Protein AF-A0A6J4X332-F1 (afdb_monomer_lite)

Structure (mmCIF, N/CA/C/O backbone):
data_AF-A0A6J4X332-F1
#
_entry.id   AF-A0A6J4X332-F1
#
loop_
_atom_site.group_PDB
_atom_site.id
_atom_site.type_symbol
_atom_site.label_atom_id
_atom_site.label_alt_id
_atom_site.label_comp_id
_atom_site.label_asym_id
_atom_site.label_entity_id
_atom_site.label_seq_id
_atom_site.pdbx_PDB_ins_code
_atom_site.Cartn_x
_atom_site.Cartn_y
_atom_site.Cartn_z
_atom_site.occupancy
_atom_site.B_iso_or_equiv
_atom_site.auth_seq_id
_atom_site.auth_comp_id
_atom_site.auth_asym_id
_atom_site.auth_atom_id
_atom_site.pdbx_PDB_model_num
ATOM 1 N N . MET A 1 1 ? -25.244 3.705 23.000 1.00 46.91 1 MET A N 1
ATOM 2 C CA . MET A 1 1 ? -24.294 4.833 23.134 1.00 46.91 1 MET A CA 1
ATOM 3 C C . MET A 1 1 ? -24.358 5.651 21.852 1.00 46.91 1 MET A C 1
ATOM 5 O O . MET A 1 1 ? -24.236 5.035 20.798 1.00 46.91 1 MET A O 1
ATOM 9 N N . PRO A 1 2 ? -24.622 6.968 21.886 1.00 54.41 2 PRO A N 1
ATOM 10 C CA . PRO A 1 2 ? -24.664 7.761 20.661 1.00 54.41 2 PRO A CA 1
ATOM 11 C C . PRO A 1 2 ? -23.242 7.963 20.121 1.00 54.41 2 PRO A C 1
ATOM 13 O O . PRO A 1 2 ? -22.343 8.371 20.853 1.00 54.41 2 PRO A O 1
ATOM 16 N N . ARG A 1 3 ? -23.037 7.644 18.840 1.00 73.94 3 ARG A N 1
ATOM 17 C CA . ARG A 1 3 ? -21.791 7.910 18.115 1.00 73.94 3 ARG A CA 1
ATOM 18 C C . ARG A 1 3 ? -21.949 9.262 17.427 1.00 73.94 3 ARG A C 1
ATOM 20 O O . ARG A 1 3 ? -22.873 9.428 16.638 1.00 73.94 3 ARG A O 1
ATOM 27 N N . TYR A 1 4 ? -21.088 10.226 17.740 1.00 79.62 4 TYR A N 1
ATOM 28 C CA . TYR A 1 4 ? -21.051 11.486 17.000 1.00 79.62 4 TYR A CA 1
ATOM 29 C C . TYR A 1 4 ? -20.628 11.204 15.555 1.00 79.62 4 TYR A C 1
ATOM 31 O O . TYR A 1 4 ? -19.626 10.527 15.321 1.00 79.62 4 TYR A O 1
ATOM 39 N N . ILE A 1 5 ? -21.415 11.693 14.596 1.00 76.25 5 ILE A N 1
ATOM 40 C CA . ILE A 1 5 ? -21.135 11.575 13.164 1.00 76.25 5 ILE A CA 1
ATOM 41 C C . ILE A 1 5 ? -20.799 12.975 12.659 1.00 76.25 5 ILE A C 1
ATOM 43 O O . ILE A 1 5 ? -21.636 13.874 12.709 1.00 76.25 5 ILE A O 1
ATOM 47 N N . PHE A 1 6 ? -19.566 13.160 12.196 1.00 77.88 6 PHE A N 1
ATOM 48 C CA . PHE A 1 6 ? -19.110 14.412 11.601 1.00 77.88 6 PHE A CA 1
ATOM 49 C C . PHE A 1 6 ? -19.404 14.394 10.092 1.00 77.88 6 PHE A C 1
ATOM 51 O O . PHE A 1 6 ? -19.134 13.403 9.410 1.00 77.88 6 PHE A O 1
ATOM 58 N N . GLY A 1 7 ? -20.022 15.464 9.583 1.00 82.38 7 GLY A N 1
ATOM 59 C CA . GLY A 1 7 ? -20.342 15.631 8.160 1.00 82.38 7 GLY A CA 1
ATOM 60 C C . GLY A 1 7 ? -19.122 16.004 7.304 1.00 82.38 7 GLY A C 1
ATOM 61 O O . GLY A 1 7 ? -18.040 16.243 7.830 1.00 82.38 7 GLY A O 1
ATOM 62 N N . GLY A 1 8 ? -19.306 16.071 5.978 1.00 84.56 8 GLY A N 1
ATOM 63 C CA . GLY A 1 8 ? -18.273 16.498 5.013 1.00 84.56 8 GLY A CA 1
ATOM 64 C C . GLY A 1 8 ? -18.240 15.692 3.707 1.00 84.56 8 GLY A C 1
ATOM 65 O O . GLY A 1 8 ? -17.714 16.158 2.703 1.00 84.56 8 GLY A O 1
ATOM 66 N N . THR A 1 9 ? -18.841 14.502 3.692 1.00 81.25 9 THR A N 1
ATOM 67 C CA . THR A 1 9 ? -18.965 13.623 2.517 1.00 81.25 9 THR A CA 1
ATOM 68 C C . THR A 1 9 ? -20.261 12.823 2.631 1.00 81.25 9 THR A C 1
ATOM 70 O O . THR A 1 9 ? -20.607 12.394 3.724 1.00 81.25 9 THR A O 1
ATOM 73 N N . ALA A 1 10 ? -20.977 12.623 1.519 1.00 85.69 10 ALA A N 1
ATOM 74 C CA . ALA A 1 10 ? -22.207 11.821 1.485 1.00 85.69 10 ALA A CA 1
ATOM 75 C C . ALA A 1 10 ? -21.946 10.302 1.442 1.00 85.69 10 ALA A C 1
ATOM 77 O O . ALA A 1 10 ? -22.861 9.511 1.659 1.00 85.69 10 ALA A O 1
ATOM 78 N N . ASN A 1 11 ? -20.707 9.895 1.155 1.00 85.69 11 ASN A N 1
ATOM 79 C CA . ASN A 1 11 ? -20.323 8.497 1.008 1.00 85.69 11 ASN A CA 1
ATOM 80 C C . ASN A 1 11 ? -19.609 8.010 2.275 1.00 85.69 11 ASN A C 1
ATOM 82 O O . ASN A 1 11 ? -18.668 8.651 2.754 1.00 85.69 11 ASN A O 1
ATOM 86 N N . TYR A 1 12 ? -20.042 6.859 2.790 1.00 83.06 12 TYR A N 1
ATOM 87 C CA . TYR A 1 12 ? -19.526 6.228 4.006 1.00 83.06 12 TYR A CA 1
ATOM 88 C C . TYR A 1 12 ? -19.326 4.723 3.781 1.00 83.06 12 TYR A C 1
ATOM 90 O O . TYR A 1 12 ? -19.966 4.133 2.914 1.00 83.06 12 TYR A O 1
ATOM 98 N N . GLY A 1 13 ? -18.456 4.087 4.572 1.00 85.12 13 GLY A N 1
ATOM 99 C CA . GLY A 1 13 ? -18.272 2.626 4.556 1.00 85.12 13 GLY A CA 1
ATOM 100 C C . GLY A 1 13 ? -17.445 2.069 3.389 1.00 85.12 13 GLY A C 1
ATOM 101 O O . GLY A 1 13 ? -17.444 0.864 3.163 1.00 85.12 13 GLY A O 1
ATOM 102 N N . GLN A 1 14 ? -16.741 2.921 2.644 1.00 87.62 14 GLN A N 1
ATOM 103 C CA . GLN A 1 14 ? -15.841 2.497 1.571 1.00 87.62 14 GLN A CA 1
ATOM 104 C C . GLN A 1 14 ? -14.590 1.786 2.107 1.00 87.62 14 GLN A C 1
ATOM 106 O O . GLN A 1 14 ? -14.002 2.201 3.105 1.00 87.62 14 GLN A O 1
ATOM 111 N N . VAL A 1 15 ? -14.179 0.722 1.417 1.00 90.94 15 VAL A N 1
ATOM 112 C CA . VAL A 1 15 ? -12.943 -0.022 1.702 1.00 90.94 15 VAL A CA 1
ATOM 113 C C . VAL A 1 15 ? -11.748 0.764 1.165 1.00 90.94 15 VAL A C 1
ATOM 115 O O . VAL A 1 15 ? -11.804 1.286 0.049 1.00 90.94 15 VAL A O 1
ATOM 118 N N . ALA A 1 16 ? -10.657 0.831 1.927 1.00 92.50 16 ALA A N 1
ATOM 119 C CA . ALA A 1 16 ? -9.433 1.484 1.476 1.00 92.50 16 ALA A CA 1
ATOM 120 C C . ALA A 1 16 ? -8.730 0.645 0.393 1.00 92.50 16 ALA A C 1
ATOM 122 O O . ALA A 1 16 ? -8.486 -0.550 0.567 1.00 92.50 16 ALA A O 1
ATOM 123 N N . GLY A 1 17 ? -8.414 1.269 -0.742 1.00 95.62 17 GLY A N 1
ATOM 124 C CA . GLY A 1 17 ? -7.695 0.631 -1.845 1.00 95.62 17 GLY A CA 1
ATOM 125 C C . GLY A 1 17 ? -6.190 0.883 -1.768 1.00 95.62 17 GLY A C 1
ATOM 126 O O . GLY A 1 17 ? -5.773 2.023 -1.574 1.00 95.62 17 GLY A O 1
ATOM 127 N N . ILE A 1 18 ? -5.384 -0.159 -1.973 1.00 95.56 18 ILE A N 1
ATOM 128 C CA . ILE A 1 18 ? -3.920 -0.082 -2.038 1.00 95.56 18 ILE A CA 1
ATOM 129 C C . ILE A 1 18 ? -3.466 -0.551 -3.421 1.00 95.56 18 ILE A C 1
ATOM 131 O O . ILE A 1 18 ? -3.756 -1.674 -3.844 1.00 95.56 18 ILE A O 1
ATOM 135 N N . LEU A 1 19 ? -2.751 0.321 -4.131 1.00 95.00 19 LEU A N 1
ATOM 136 C CA . LEU A 1 19 ? -2.133 -0.003 -5.412 1.00 95.00 19 LEU A CA 1
ATOM 137 C C . LEU A 1 19 ? -0.725 -0.539 -5.168 1.00 95.00 19 LEU A C 1
ATOM 139 O O . LEU A 1 19 ? 0.136 0.170 -4.650 1.00 95.00 19 LEU A O 1
ATOM 143 N N . MET A 1 20 ? -0.512 -1.796 -5.542 1.00 93.62 20 MET A N 1
ATOM 144 C CA . MET A 1 20 ? 0.757 -2.496 -5.390 1.00 93.62 20 MET A CA 1
ATOM 145 C C . MET A 1 20 ? 1.441 -2.630 -6.739 1.00 93.62 20 MET A C 1
ATOM 147 O O . MET A 1 20 ? 0.793 -2.826 -7.766 1.00 93.62 20 MET A O 1
ATOM 151 N N . LEU A 1 21 ? 2.763 -2.568 -6.729 1.00 92.00 21 LEU A N 1
ATOM 152 C CA . LEU A 1 21 ? 3.547 -2.954 -7.887 1.00 92.00 21 LEU A CA 1
ATOM 153 C C . LEU A 1 21 ? 3.645 -4.475 -7.964 1.00 92.00 21 LEU A C 1
ATOM 155 O O . LEU A 1 21 ? 3.689 -5.159 -6.939 1.00 92.00 21 LEU A O 1
ATOM 159 N N . ASP A 1 22 ? 3.707 -4.970 -9.192 1.00 89.62 22 ASP A N 1
ATOM 160 C CA . ASP A 1 22 ? 4.221 -6.292 -9.534 1.00 89.62 22 ASP A CA 1
ATOM 161 C C . ASP A 1 22 ? 5.530 -6.561 -8.761 1.00 89.62 22 ASP A C 1
ATOM 163 O O . ASP A 1 22 ? 6.538 -5.875 -8.933 1.00 89.62 22 ASP A O 1
ATOM 167 N N . SER A 1 23 ? 5.488 -7.489 -7.807 1.00 85.62 23 SER A N 1
ATOM 168 C CA . SER A 1 23 ? 6.652 -7.890 -7.022 1.00 85.62 23 SER A CA 1
ATOM 169 C C . SER A 1 23 ? 6.400 -9.249 -6.383 1.00 85.62 23 SER A C 1
ATOM 171 O O . SER A 1 23 ? 5.308 -9.517 -5.887 1.00 85.62 23 SER A O 1
ATOM 173 N N . THR A 1 24 ? 7.430 -10.091 -6.344 1.00 88.12 24 THR A N 1
ATOM 174 C CA . THR A 1 24 ? 7.398 -11.411 -5.692 1.00 88.12 24 THR A CA 1
ATOM 175 C C . THR A 1 24 ? 7.949 -11.391 -4.265 1.00 88.12 24 THR A C 1
ATOM 177 O O . THR A 1 24 ? 8.021 -12.433 -3.615 1.00 88.12 24 THR A O 1
ATOM 180 N N . ILE A 1 25 ? 8.355 -10.220 -3.763 1.00 89.56 25 ILE A N 1
ATOM 181 C CA . ILE A 1 25 ? 8.945 -10.081 -2.428 1.00 89.56 25 ILE A CA 1
ATOM 182 C C . ILE A 1 25 ? 7.861 -10.350 -1.371 1.00 89.56 25 ILE A C 1
ATOM 184 O O . ILE A 1 25 ? 6.817 -9.688 -1.409 1.00 89.56 25 ILE A O 1
ATOM 188 N N . PRO A 1 26 ? 8.089 -11.280 -0.420 1.00 91.75 26 PRO A N 1
ATOM 189 C CA . PRO A 1 26 ? 7.127 -11.561 0.639 1.00 91.75 26 PRO A CA 1
ATOM 190 C C . PRO A 1 26 ? 6.912 -10.327 1.523 1.00 91.75 26 PRO A C 1
ATOM 192 O O . PRO A 1 26 ? 7.855 -9.605 1.846 1.00 91.75 26 PRO A O 1
ATOM 195 N N . ARG A 1 27 ? 5.657 -10.091 1.921 1.00 93.38 27 ARG A N 1
ATOM 196 C CA . ARG A 1 27 ? 5.239 -8.924 2.711 1.00 93.38 27 ARG A CA 1
ATOM 197 C C . ARG A 1 27 ? 4.895 -9.361 4.129 1.00 93.38 27 ARG A C 1
ATOM 199 O O . ARG A 1 27 ? 3.903 -10.058 4.337 1.00 93.38 27 ARG A O 1
ATOM 206 N N . LEU A 1 28 ? 5.752 -9.000 5.080 1.00 94.94 28 LEU A N 1
ATOM 207 C CA . LEU A 1 28 ? 5.573 -9.282 6.507 1.00 94.94 28 LEU A CA 1
ATOM 208 C C . LEU A 1 28 ? 4.508 -8.349 7.117 1.00 94.94 28 LEU A C 1
ATOM 210 O O . LEU A 1 28 ? 4.302 -7.254 6.588 1.00 94.94 28 LEU A O 1
ATOM 214 N N . PRO A 1 29 ? 3.875 -8.726 8.243 1.00 95.88 29 PRO A N 1
ATOM 215 C CA . PRO A 1 29 ? 3.044 -7.802 9.012 1.00 95.88 29 PRO A CA 1
ATOM 216 C C . PRO A 1 29 ? 3.807 -6.507 9.341 1.00 95.88 29 PRO A C 1
ATOM 218 O O . PRO A 1 29 ? 4.952 -6.555 9.794 1.00 95.88 29 PRO A O 1
ATOM 221 N N . GLY A 1 30 ? 3.190 -5.354 9.072 1.00 94.88 30 GLY A N 1
ATOM 222 C CA . GLY A 1 30 ? 3.823 -4.028 9.111 1.00 94.88 30 GLY A CA 1
ATOM 223 C C . GLY A 1 30 ? 4.153 -3.453 7.725 1.00 94.88 30 GLY A C 1
ATOM 224 O O . GLY A 1 30 ? 4.300 -2.239 7.591 1.00 94.88 30 GLY A O 1
ATOM 225 N N . ASP A 1 31 ? 4.224 -4.288 6.681 1.00 95.25 31 ASP A N 1
ATOM 226 C CA . ASP A 1 31 ? 4.326 -3.835 5.288 1.00 95.25 31 ASP A CA 1
ATOM 227 C C . ASP A 1 31 ? 2.936 -3.406 4.759 1.00 95.25 31 ASP A C 1
ATOM 229 O O . ASP A 1 31 ? 1.940 -4.091 5.021 1.00 95.25 31 ASP A O 1
ATOM 233 N N . PRO A 1 32 ? 2.826 -2.309 3.984 1.00 93.44 32 PRO A N 1
ATOM 234 C CA . PRO A 1 32 ? 1.550 -1.866 3.408 1.00 93.44 32 PRO A CA 1
ATOM 235 C C . PRO A 1 32 ? 0.874 -2.890 2.480 1.00 93.44 32 PRO A C 1
ATOM 237 O O . PRO A 1 32 ? -0.343 -2.875 2.309 1.00 93.44 32 PRO A O 1
ATOM 240 N N . GLY A 1 33 ? 1.646 -3.791 1.876 1.00 94.19 33 GLY A N 1
ATOM 241 C CA . GLY A 1 33 ? 1.174 -4.908 1.063 1.00 94.19 33 GLY A CA 1
ATOM 242 C C . GLY A 1 33 ? 0.625 -6.091 1.859 1.00 94.19 33 GLY A C 1
ATOM 243 O O . GLY A 1 33 ? 0.223 -7.080 1.248 1.00 94.19 33 GLY A O 1
ATOM 244 N N . HIS A 1 34 ? 0.614 -6.016 3.191 1.00 95.88 34 HIS A N 1
ATOM 245 C CA . HIS A 1 34 ? 0.102 -7.051 4.080 1.00 95.88 34 HIS A CA 1
ATOM 246 C C . HIS A 1 34 ? -1.194 -6.583 4.765 1.00 95.88 34 HIS A C 1
ATOM 248 O O . HIS A 1 34 ? -1.221 -5.531 5.398 1.00 95.88 34 HIS A O 1
ATOM 254 N N . ALA A 1 35 ? -2.283 -7.351 4.639 1.00 95.50 35 ALA A N 1
ATOM 255 C CA . ALA A 1 35 ? -3.619 -6.900 5.055 1.00 95.50 35 ALA A CA 1
ATOM 256 C C . ALA A 1 35 ? -3.747 -6.713 6.571 1.00 95.50 35 ALA A C 1
ATOM 258 O O . ALA A 1 35 ? -4.387 -5.766 7.019 1.00 95.50 35 ALA A O 1
ATOM 259 N N . GLU A 1 36 ? -3.097 -7.579 7.353 1.00 95.69 36 GLU A N 1
ATOM 260 C CA . GLU A 1 36 ? -3.104 -7.528 8.823 1.00 95.69 36 GLU A CA 1
ATOM 261 C C . GLU A 1 36 ? -2.344 -6.318 9.392 1.00 95.69 36 GLU A C 1
ATOM 263 O O . GLU A 1 36 ? -2.379 -6.077 10.594 1.00 95.69 36 GLU A O 1
ATOM 268 N N . THR A 1 37 ? -1.676 -5.529 8.543 1.00 96.81 37 THR A N 1
ATOM 269 C CA . THR A 1 37 ? -1.052 -4.261 8.945 1.00 96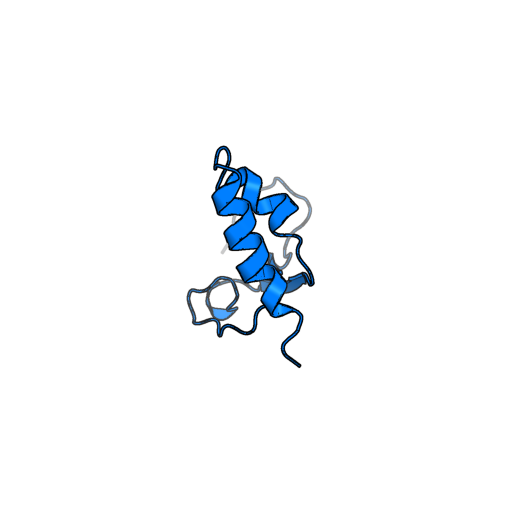.81 37 THR A CA 1
ATOM 270 C C . THR A 1 37 ? -2.093 -3.211 9.353 1.00 96.81 37 THR A C 1
ATOM 272 O O . THR A 1 37 ? -1.767 -2.298 10.110 1.00 96.81 37 THR A O 1
ATOM 275 N N . PHE A 1 38 ? -3.335 -3.316 8.870 1.00 95.44 38 PHE A N 1
ATOM 276 C CA . PHE A 1 38 ? -4.385 -2.323 9.098 1.00 95.44 38 PHE A CA 1
ATOM 277 C C . PHE A 1 38 ? -5.472 -2.863 10.032 1.00 95.44 38 PHE A C 1
ATOM 279 O O . PHE A 1 38 ? -5.884 -4.016 9.936 1.00 95.44 38 PHE A O 1
ATOM 286 N N . ASP A 1 39 ? -5.995 -1.999 10.900 1.00 95.75 39 ASP A N 1
ATOM 287 C CA . ASP A 1 39 ? -7.132 -2.281 11.788 1.00 95.75 39 ASP A CA 1
ATOM 288 C C . ASP A 1 39 ? -8.499 -2.125 11.088 1.00 95.75 39 ASP A C 1
ATOM 290 O O . ASP A 1 39 ? -9.557 -2.259 11.708 1.00 95.75 39 ASP A O 1
ATOM 294 N N . PHE A 1 40 ? -8.488 -1.869 9.778 1.00 93.81 40 PHE A N 1
ATOM 295 C CA . PHE A 1 40 ? -9.655 -1.731 8.913 1.00 93.81 40 PHE A CA 1
ATOM 296 C C . PHE A 1 40 ? -9.479 -2.542 7.618 1.00 93.81 40 PHE A C 1
ATOM 29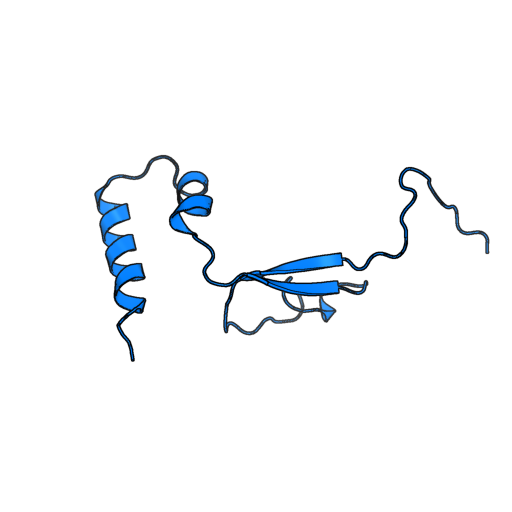8 O O . PHE A 1 40 ? -8.354 -2.819 7.201 1.00 93.81 40 PHE A O 1
ATOM 305 N N . PRO A 1 41 ? -10.578 -2.920 6.936 1.00 94.50 41 PRO A N 1
ATOM 306 C CA . PRO A 1 41 ? -10.488 -3.685 5.699 1.00 94.50 41 PRO A CA 1
ATOM 307 C C . PRO A 1 41 ? -9.810 -2.884 4.581 1.00 94.50 41 PRO A C 1
ATOM 309 O O . PRO A 1 41 ? -10.155 -1.728 4.317 1.00 94.50 41 PRO A O 1
ATOM 312 N N . VAL A 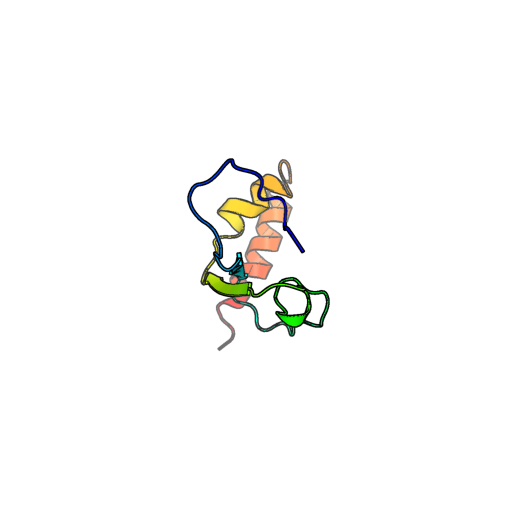1 42 ? -8.904 -3.553 3.868 1.00 96.62 42 VAL A N 1
ATOM 313 C CA . VAL A 1 42 ? -8.206 -3.032 2.688 1.00 96.62 42 VAL A CA 1
ATOM 314 C C . VAL A 1 42 ? -8.399 -3.948 1.483 1.00 96.62 42 VAL A C 1
ATOM 316 O O . VAL A 1 42 ? -8.667 -5.143 1.623 1.00 96.62 42 VAL A O 1
ATOM 319 N N . ARG A 1 43 ? -8.256 -3.396 0.276 1.00 96.06 43 ARG A N 1
ATOM 320 C CA . ARG A 1 43 ? -8.269 -4.156 -0.979 1.00 96.06 43 ARG A CA 1
ATOM 321 C C . ARG A 1 43 ? -7.063 -3.800 -1.834 1.00 96.06 43 ARG A C 1
ATOM 323 O O . ARG A 1 43 ? -6.769 -2.627 -2.034 1.00 96.06 43 ARG A O 1
ATOM 330 N N . TYR A 1 44 ? -6.427 -4.817 -2.402 1.00 94.94 44 TYR A N 1
ATOM 331 C CA . TYR A 1 44 ? -5.269 -4.649 -3.272 1.00 94.94 44 TYR A CA 1
ATOM 332 C C . TYR A 1 44 ? -5.653 -4.667 -4.746 1.00 94.94 44 TYR A C 1
ATOM 334 O O . TYR A 1 44 ? -6.504 -5.452 -5.174 1.00 94.94 44 TYR A O 1
ATOM 342 N N . ALA A 1 45 ? -4.971 -3.839 -5.528 1.00 95.38 45 ALA A N 1
ATOM 343 C CA . ALA A 1 45 ? -4.909 -3.965 -6.975 1.00 95.38 45 ALA A CA 1
ATOM 344 C C . ALA A 1 45 ? -3.450 -3.852 -7.425 1.00 95.38 45 ALA A C 1
ATOM 346 O O . ALA A 1 45 ? -2.693 -3.040 -6.898 1.00 95.38 45 ALA A O 1
ATOM 347 N N . VAL A 1 46 ? -3.057 -4.693 -8.381 1.00 94.06 46 VAL A N 1
ATOM 348 C CA . VAL A 1 46 ? -1.678 -4.755 -8.873 1.00 94.06 46 VAL A CA 1
ATOM 349 C C . VAL A 1 46 ? -1.560 -3.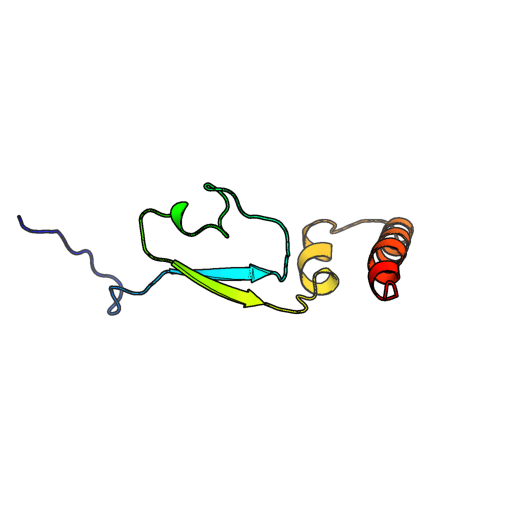963 -10.167 1.00 94.06 46 VAL A C 1
ATOM 35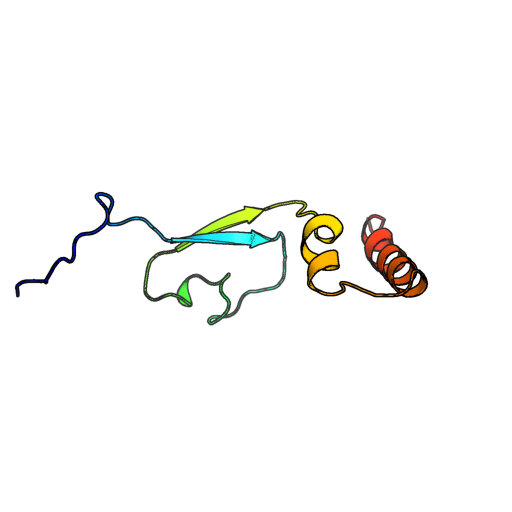1 O O . VAL A 1 46 ? -2.283 -4.231 -11.130 1.00 94.06 46 VAL A O 1
ATOM 354 N N . ILE A 1 47 ? -0.625 -3.018 -10.192 1.00 93.38 47 ILE A N 1
ATOM 355 C CA . ILE A 1 47 ? -0.18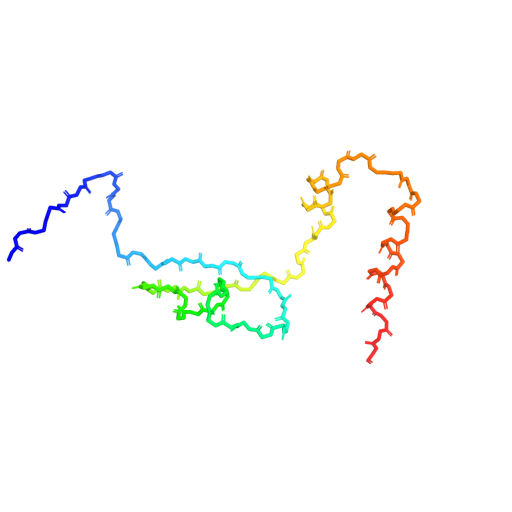4 -2.345 -11.409 1.00 93.38 47 ILE A CA 1
ATOM 356 C C . ILE A 1 47 ? 0.977 -3.148 -11.983 1.00 93.38 47 ILE A C 1
ATOM 358 O O . ILE A 1 47 ? 2.021 -3.306 -11.347 1.00 93.38 47 ILE A O 1
ATOM 362 N N . ARG A 1 48 ? 0.772 -3.649 -13.199 1.00 89.69 48 ARG A N 1
ATOM 363 C CA . ARG A 1 48 ? 1.810 -4.300 -13.996 1.00 89.69 48 ARG A CA 1
ATOM 364 C C . ARG A 1 48 ? 2.553 -3.254 -14.818 1.00 89.69 48 ARG A C 1
ATOM 366 O O . ARG A 1 48 ? 1.969 -2.226 -15.160 1.00 89.69 48 ARG A O 1
ATOM 373 N N . ASP A 1 49 ? 3.823 -3.527 -15.100 1.00 88.12 49 ASP A N 1
ATOM 374 C CA . ASP A 1 49 ? 4.655 -2.738 -16.018 1.00 88.12 49 ASP A CA 1
ATOM 375 C C . ASP A 1 49 ? 4.705 -1.237 -15.681 1.00 88.12 49 ASP A C 1
ATOM 377 O O . ASP A 1 49 ? 4.630 -0.370 -16.553 1.00 88.12 49 ASP A O 1
ATOM 381 N N . PHE A 1 50 ? 4.798 -0.908 -14.389 1.00 86.75 50 PHE A N 1
ATOM 382 C CA . PHE A 1 50 ? 4.853 0.485 -13.960 1.00 86.75 50 PHE A CA 1
ATOM 383 C C . PHE A 1 50 ? 6.129 1.167 -14.502 1.00 86.75 50 PHE A C 1
ATOM 385 O O . PHE A 1 50 ? 7.231 0.703 -14.201 1.00 86.75 50 PHE A O 1
ATOM 392 N N . PRO A 1 51 ? 6.020 2.276 -15.265 1.00 82.94 51 PRO A N 1
ATOM 393 C CA . PRO A 1 51 ? 7.162 2.896 -15.937 1.00 82.94 51 PRO A CA 1
ATOM 394 C C . PRO A 1 51 ? 7.975 3.754 -14.957 1.00 82.94 51 PRO A C 1
ATOM 396 O O . PRO A 1 51 ? 7.839 4.983 -14.896 1.00 82.94 51 PRO A O 1
ATOM 399 N N . PHE A 1 52 ? 8.815 3.092 -14.164 1.00 79.62 52 PHE A N 1
ATOM 400 C CA . PHE A 1 52 ? 9.629 3.698 -13.110 1.00 79.62 52 PHE A CA 1
ATOM 401 C C . PHE A 1 52 ? 10.515 4.844 -13.603 1.00 79.62 52 PHE A C 1
ATOM 403 O O . PHE A 1 52 ? 10.633 5.867 -12.923 1.00 79.62 52 PHE A O 1
ATOM 410 N N . GLU A 1 53 ? 11.100 4.714 -14.789 1.00 73.81 53 GLU A N 1
ATOM 411 C CA . GLU A 1 53 ? 11.980 5.715 -15.394 1.00 73.81 53 GLU A CA 1
ATOM 412 C C . GLU A 1 53 ? 11.240 7.029 -15.644 1.00 73.81 53 GLU A C 1
ATOM 414 O O . GLU A 1 53 ? 11.822 8.108 -15.543 1.00 73.81 53 GLU A O 1
ATOM 419 N N . ARG A 1 54 ? 9.941 6.946 -15.951 1.00 79.00 54 ARG A N 1
ATOM 420 C CA . ARG A 1 54 ? 9.120 8.116 -16.258 1.00 79.00 54 ARG A CA 1
ATOM 421 C C . ARG A 1 54 ? 8.681 8.864 -15.002 1.00 79.00 54 ARG A C 1
ATOM 423 O O . ARG A 1 54 ? 8.579 10.086 -15.049 1.00 79.00 54 ARG A O 1
ATOM 430 N N . PHE A 1 55 ? 8.404 8.150 -13.910 1.00 78.25 55 PHE A N 1
ATOM 431 C CA . PHE A 1 55 ? 7.806 8.743 -12.707 1.00 78.25 55 PHE A CA 1
ATOM 432 C C . PHE A 1 55 ? 8.781 8.917 -11.537 1.00 78.25 55 PHE A C 1
ATOM 434 O O . PHE A 1 55 ? 8.758 9.962 -10.895 1.00 78.25 55 PHE A O 1
ATOM 441 N N . TYR A 1 56 ? 9.644 7.941 -11.246 1.00 72.81 56 TYR A N 1
ATOM 442 C CA . TYR A 1 56 ? 10.491 7.968 -10.043 1.00 72.81 56 TYR A CA 1
ATOM 443 C C . TYR A 1 56 ? 11.855 8.605 -10.270 1.00 72.81 56 TYR A C 1
ATOM 445 O O . TYR A 1 56 ? 12.333 9.350 -9.417 1.00 72.81 56 TYR A O 1
ATOM 453 N N . PHE A 1 57 ? 12.495 8.321 -11.402 1.00 71.06 57 PHE A N 1
ATOM 454 C CA . PHE A 1 57 ? 13.865 8.775 -11.650 1.00 71.06 57 PHE A CA 1
ATOM 455 C C . PHE A 1 57 ? 14.019 10.306 -11.625 1.00 71.06 57 PHE A C 1
ATOM 457 O O . PHE A 1 57 ? 14.943 10.780 -10.963 1.00 71.06 57 PHE A O 1
ATOM 464 N N . PRO A 1 58 ? 13.113 11.099 -12.232 1.00 70.88 58 PRO A N 1
ATOM 465 C CA . PRO A 1 58 ? 13.202 12.558 -12.163 1.00 70.88 58 PRO A CA 1
ATOM 466 C C . PRO A 1 58 ? 13.019 13.113 -10.744 1.00 70.88 58 PRO A C 1
ATOM 468 O O . PRO A 1 58 ? 13.611 14.135 -10.409 1.00 70.88 58 PRO A O 1
ATOM 471 N N . LEU A 1 59 ? 12.212 12.443 -9.910 1.00 72.56 59 LEU A N 1
ATOM 472 C CA . LEU A 1 59 ? 11.927 12.864 -8.535 1.00 72.56 59 LEU A CA 1
ATOM 473 C C . LEU A 1 59 ? 13.064 12.512 -7.569 1.00 72.56 59 LEU A C 1
ATOM 475 O O . LEU A 1 59 ? 13.425 13.326 -6.723 1.00 72.56 59 LEU A O 1
ATOM 479 N N . LEU A 1 60 ? 13.624 11.307 -7.682 1.00 70.31 60 LEU A N 1
ATOM 480 C CA . LEU A 1 60 ? 14.672 10.824 -6.779 1.00 70.31 60 LEU A CA 1
ATOM 481 C C . LEU A 1 60 ? 16.063 11.343 -7.159 1.00 70.31 60 LEU A C 1
ATOM 483 O O . LEU A 1 60 ? 16.919 11.518 -6.293 1.00 70.31 60 LEU A O 1
ATOM 487 N N . PHE A 1 61 ? 16.293 11.604 -8.446 1.00 69.38 61 PHE A N 1
ATOM 488 C CA . PHE A 1 61 ? 17.615 11.920 -8.981 1.00 69.38 61 PHE A CA 1
ATOM 489 C C . PHE A 1 61 ? 17.574 13.116 -9.947 1.00 69.38 61 PHE A C 1
ATOM 491 O O . PHE A 1 61 ? 17.999 12.994 -11.096 1.00 69.38 61 PHE A O 1
ATOM 498 N N . PRO A 1 62 ? 17.135 14.305 -9.496 1.00 63.47 62 PRO A N 1
ATOM 499 C CA . PRO A 1 62 ? 16.838 15.438 -10.377 1.00 63.47 62 PRO A CA 1
ATOM 500 C C . PRO A 1 62 ? 18.042 16.033 -11.138 1.00 63.47 62 PRO A C 1
ATOM 502 O O . PRO A 1 62 ? 17.842 16.933 -11.951 1.00 63.47 62 PRO A O 1
ATOM 505 N N . ARG A 1 63 ? 19.295 15.597 -10.893 1.00 70.12 63 ARG A N 1
ATOM 506 C CA . ARG A 1 63 ? 20.496 16.266 -11.446 1.00 70.12 63 ARG A CA 1
ATOM 507 C C . ARG A 1 63 ? 21.725 15.389 -11.760 1.00 70.12 63 ARG A C 1
ATOM 509 O O . ARG A 1 63 ? 22.838 15.908 -11.742 1.00 70.12 63 ARG A O 1
ATOM 516 N N . TRP A 1 64 ? 21.586 14.086 -11.999 1.00 63.97 64 TRP A N 1
ATOM 517 C CA . TRP A 1 64 ? 22.760 13.198 -12.127 1.00 63.97 64 TRP A CA 1
ATOM 518 C C . TRP A 1 64 ? 23.350 13.126 -13.546 1.00 63.97 64 TRP A C 1
ATOM 520 O O . TRP A 1 64 ? 22.640 13.284 -14.537 1.00 63.97 64 TRP A O 1
ATOM 530 N N . GLU A 1 65 ? 24.667 12.894 -13.621 1.00 61.91 65 GLU A N 1
ATOM 531 C CA . GLU A 1 65 ? 25.459 12.860 -14.858 1.00 61.91 65 GLU A CA 1
ATOM 532 C C . GLU A 1 65 ? 25.078 11.695 -15.802 1.00 61.91 65 GLU A C 1
ATOM 534 O O . GLU A 1 65 ? 24.745 10.601 -15.330 1.00 61.91 65 GLU A O 1
ATOM 539 N N . PRO A 1 66 ? 25.228 11.866 -17.134 1.00 66.56 66 PRO A N 1
ATOM 540 C CA . PRO A 1 66 ? 24.895 10.855 -18.149 1.00 66.56 66 PRO A CA 1
ATOM 541 C C . PRO A 1 66 ? 25.511 9.463 -17.919 1.00 66.56 66 PRO A C 1
ATOM 543 O O . PRO A 1 66 ? 24.938 8.452 -18.330 1.00 66.56 66 PRO A O 1
ATOM 546 N N . ALA A 1 67 ? 26.657 9.388 -17.237 1.00 65.94 67 ALA A N 1
ATOM 547 C CA . ALA A 1 67 ? 27.349 8.136 -16.943 1.00 65.94 67 ALA A CA 1
ATOM 548 C C . ALA A 1 67 ? 26.552 7.208 -16.003 1.00 65.94 67 ALA A C 1
ATOM 550 O O . ALA A 1 67 ? 26.524 5.995 -16.214 1.00 65.94 67 ALA A O 1
ATOM 551 N N . VAL A 1 68 ? 25.845 7.762 -15.010 1.00 68.44 68 VAL A N 1
ATOM 552 C CA . VAL A 1 68 ? 25.069 6.970 -14.035 1.00 68.44 68 VAL A CA 1
ATOM 553 C C . VAL A 1 68 ? 23.799 6.408 -14.676 1.00 68.44 68 VAL A C 1
ATOM 555 O O . VAL A 1 68 ? 23.449 5.249 -14.454 1.00 68.44 68 VAL A O 1
ATOM 558 N N . ILE A 1 69 ? 23.148 7.193 -15.541 1.00 68.75 69 ILE A N 1
ATOM 559 C CA . ILE A 1 69 ? 21.963 6.759 -16.297 1.00 68.75 69 ILE A CA 1
ATOM 560 C C . ILE A 1 69 ? 22.308 5.572 -17.207 1.00 68.75 69 ILE A C 1
ATOM 562 O O . ILE A 1 69 ? 21.540 4.614 -17.278 1.00 68.75 69 ILE A O 1
ATOM 566 N N . ASN A 1 70 ? 23.476 5.592 -17.859 1.00 67.44 70 ASN A N 1
ATOM 567 C CA . ASN A 1 70 ? 23.919 4.488 -18.715 1.00 67.44 70 ASN A CA 1
ATOM 568 C C . ASN A 1 70 ? 24.193 3.200 -17.929 1.00 67.44 70 ASN A C 1
ATOM 570 O O . ASN A 1 70 ? 23.787 2.128 -18.375 1.00 67.44 70 ASN A O 1
ATOM 574 N N . ILE A 1 71 ? 24.813 3.289 -16.748 1.00 69.00 71 ILE A N 1
ATOM 575 C CA . ILE A 1 71 ? 25.057 2.117 -15.892 1.00 69.00 71 ILE A CA 1
ATOM 576 C C . ILE A 1 71 ? 23.732 1.508 -15.421 1.00 69.00 71 ILE A C 1
ATOM 578 O O . ILE A 1 71 ? 23.540 0.298 -15.527 1.00 69.00 71 ILE A O 1
ATOM 582 N N . LEU A 1 72 ? 22.784 2.333 -14.964 1.00 66.38 72 LEU A N 1
ATOM 583 C CA . LEU A 1 72 ? 21.472 1.846 -14.533 1.00 66.38 72 LEU A CA 1
ATOM 584 C C . LEU A 1 72 ? 20.679 1.256 -15.703 1.00 66.38 72 LEU A C 1
ATOM 586 O O . LEU A 1 72 ? 20.089 0.191 -15.547 1.00 66.38 72 LEU A O 1
ATOM 590 N N . ARG A 1 73 ? 20.728 1.865 -16.895 1.00 64.94 73 ARG A N 1
ATOM 591 C CA . ARG A 1 73 ? 20.113 1.286 -18.096 1.00 64.94 73 ARG A CA 1
ATOM 592 C C . ARG A 1 73 ? 20.685 -0.098 -18.392 1.00 64.94 73 ARG A C 1
ATOM 594 O O . ARG A 1 73 ? 19.902 -0.994 -18.663 1.00 64.94 73 ARG A O 1
ATOM 601 N N . ILE A 1 74 ? 21.999 -0.304 -18.296 1.00 65.94 74 ILE A N 1
ATOM 602 C CA . ILE A 1 74 ? 22.609 -1.631 -18.490 1.00 65.94 74 ILE A CA 1
ATOM 603 C C . ILE A 1 74 ? 22.089 -2.626 -17.442 1.00 65.94 74 ILE A C 1
ATOM 605 O O . ILE A 1 74 ? 21.660 -3.720 -17.801 1.00 65.94 74 ILE A O 1
ATOM 609 N N . ILE A 1 75 ? 22.062 -2.236 -16.165 1.00 65.31 75 ILE A N 1
ATOM 610 C CA . ILE A 1 75 ? 21.612 -3.105 -15.064 1.00 65.31 75 ILE A CA 1
ATOM 611 C C . ILE A 1 75 ? 20.131 -3.493 -15.214 1.00 65.31 75 ILE A C 1
ATOM 613 O O . ILE A 1 75 ? 19.781 -4.656 -15.019 1.00 65.31 75 ILE A O 1
ATOM 617 N N . PHE A 1 76 ? 19.264 -2.547 -15.583 1.00 59.03 76 PHE A N 1
ATOM 618 C CA . PHE A 1 76 ? 17.827 -2.795 -15.735 1.00 59.03 76 PHE A CA 1
ATOM 619 C C . PHE A 1 76 ? 17.452 -3.417 -17.095 1.00 59.03 76 PHE A C 1
ATOM 621 O O . PHE A 1 76 ? 16.484 -4.168 -17.155 1.00 59.03 76 PHE A O 1
ATOM 628 N N . THR A 1 77 ? 18.233 -3.196 -18.163 1.00 59.81 77 THR A N 1
ATOM 629 C CA . THR A 1 77 ? 17.992 -3.787 -19.502 1.00 59.81 77 THR A CA 1
ATOM 630 C C . THR A 1 77 ? 18.383 -5.266 -19.555 1.00 59.81 77 THR A C 1
ATOM 632 O O . THR A 1 77 ? 17.689 -6.057 -20.186 1.00 59.81 77 THR A O 1
ATOM 635 N N . GLN A 1 78 ? 19.430 -5.684 -18.833 1.00 55.81 78 GLN A N 1
ATOM 636 C CA . GLN A 1 78 ? 19.863 -7.092 -18.810 1.00 55.81 78 GLN A CA 1
ATOM 637 C C . GLN A 1 78 ? 18.867 -8.042 -18.119 1.00 55.81 78 GLN A C 1
ATOM 639 O O . GLN A 1 78 ? 19.020 -9.259 -18.189 1.00 55.81 78 GLN A O 1
ATOM 644 N N . LYS A 1 79 ? 17.823 -7.521 -17.460 1.00 52.56 79 LYS A N 1
ATOM 645 C CA . LYS A 1 79 ? 16.806 -8.342 -16.788 1.00 52.56 79 LYS A CA 1
ATOM 646 C C . LYS A 1 79 ? 15.710 -8.873 -17.729 1.00 52.56 79 LYS A C 1
ATOM 648 O O . LYS A 1 79 ? 14.872 -9.644 -17.275 1.00 52.56 79 LYS A O 1
ATOM 653 N N . GLY A 1 80 ? 15.727 -8.493 -19.014 1.00 49.81 80 GLY A N 1
ATOM 654 C CA . GLY A 1 80 ? 14.782 -8.958 -20.041 1.00 49.81 80 GLY A CA 1
ATOM 655 C C . GLY A 1 80 ? 15.220 -10.186 -20.855 1.00 49.81 80 GLY A C 1
ATOM 656 O O . GLY A 1 80 ? 14.423 -10.681 -21.645 1.00 49.81 80 GLY A O 1
ATOM 657 N N . GLU A 1 81 ? 16.446 -10.695 -20.675 1.00 44.41 81 GLU A N 1
ATOM 658 C CA . GLU A 1 81 ? 16.977 -11.844 -21.444 1.00 44.41 81 GLU A CA 1
ATOM 659 C C . GLU A 1 81 ? 17.332 -13.078 -20.594 1.00 44.41 81 GLU A C 1
ATOM 661 O O . GLU A 1 81 ? 17.953 -14.022 -21.081 1.00 44.41 81 GLU A O 1
ATOM 666 N N . ALA A 1 82 ? 16.909 -13.131 -19.330 1.00 40.34 82 ALA A N 1
ATOM 667 C CA . ALA A 1 82 ? 16.964 -14.372 -18.560 1.00 40.34 82 ALA A CA 1
ATOM 668 C C . ALA A 1 82 ? 15.651 -15.145 -18.758 1.00 40.34 82 ALA A C 1
ATOM 670 O O . ALA A 1 82 ? 14.650 -14.863 -18.101 1.00 40.34 82 ALA A O 1
ATOM 671 N N . LYS A 1 83 ? 15.677 -16.066 -19.728 1.00 35.94 83 LYS A N 1
ATOM 672 C CA . LYS A 1 83 ? 14.686 -17.136 -19.923 1.00 35.94 83 LYS A CA 1
ATOM 673 C C . LYS A 1 83 ? 14.508 -17.989 -18.669 1.00 35.94 83 LYS A C 1
ATOM 675 O O . LYS A 1 83 ? 15.533 -18.267 -18.008 1.00 35.94 83 LYS A O 1
#

Radius of gyration: 20.04 Å; chains: 1; bounding box: 52×34×45 Å

Secondary structure (DSSP, 8-state):
-PPP---S-S---PPEEEEEES------TTSTTSGGG-SS-EEEEEEPS--HHHHTHHHH-TT--HHHHHHHHHHHHGGGS--

Foldseek 3Di:
DDDDDDDDDPDDDDAAEDEAEDDPDDDDQCRPPDQNVDPGHYDYDYDYPPPCVVPPCCVPPVDDDPVVVVVVCVVVVVVVPDD

pLDDT: mean 79.41, std 15.44, range [35.94, 96.81]

Sequence (83 aa):
MPRYIFGGTANYGQVAGILMLDSTIPRLPGDPGHAETFDFPVRYAVIRDFPFERFYFPLLFPRWEPAVINILRIIFTQKGEAK